Protein AF-A0A742EFK2-F1 (afdb_monomer_lite)

Secondary structure (DSSP, 8-state):
------TT--SSEEEEEE-S-HHHHHHHHHHHHTTPEEEEEETTEEEEEEE--PPPPTT--

Sequence (61 aa):
WLSRPSWYCINGEVLYYTKDGKADKIIESELKSKNGKILYNGAEGKIWLGPVIWSKPKWCN

pLDDT: mean 81.89, std 16.17, range [39.62, 95.75]

Radius of gyration: 12.06 Å; chains: 1; bounding box: 27×30×22 Å

Organism: Salmonella montevideo (NCBI:txid115981)

Foldseek 3Di:
DDPPPPLVCQDAKDKDWAADDPVSVVVVVQCVVQVWDWPDQDNRTTIIIGGDPDDDDPVND

Structure (mmCIF, N/CA/C/O backbone):
data_AF-A0A742EFK2-F1
#
_entry.id   AF-A0A742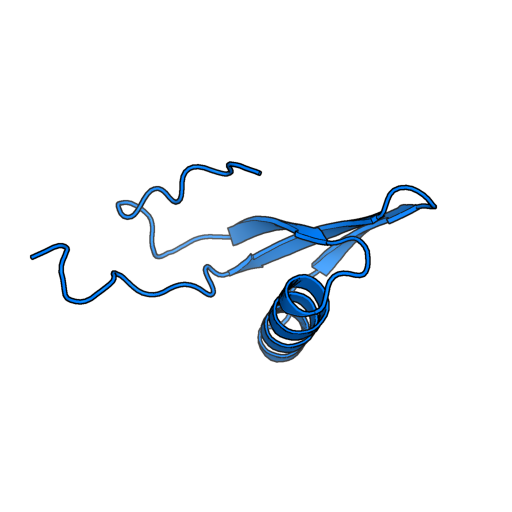EFK2-F1
#
loop_
_atom_site.group_PDB
_atom_site.id
_atom_site.type_symbol
_atom_site.label_atom_id
_atom_site.label_alt_id
_atom_site.label_comp_id
_atom_site.label_asym_id
_atom_site.label_entity_id
_atom_site.label_seq_id
_atom_site.pdbx_PDB_ins_code
_atom_site.Cartn_x
_atom_site.Cartn_y
_atom_site.Cartn_z
_atom_site.occupancy
_atom_site.B_iso_or_equiv
_atom_site.auth_seq_id
_atom_site.auth_comp_id
_atom_site.auth_asym_id
_atom_site.auth_atom_id
_atom_site.pdbx_PDB_model_num
ATOM 1 N N . TRP A 1 1 ? -6.260 3.577 -12.853 1.00 48.75 1 TRP A N 1
ATOM 2 C CA . TRP A 1 1 ? -6.470 3.941 -11.438 1.00 48.75 1 TRP A CA 1
ATOM 3 C C . TRP A 1 1 ? -7.946 4.180 -11.251 1.00 48.75 1 TRP A C 1
ATOM 5 O O . TRP A 1 1 ? -8.427 5.044 -11.960 1.00 48.75 1 TRP A O 1
ATOM 15 N N . LEU A 1 2 ? -8.647 3.402 -10.420 1.00 39.62 2 LEU A N 1
ATOM 16 C CA . LEU A 1 2 ? -9.981 3.715 -9.875 1.00 39.62 2 LEU A CA 1
ATOM 17 C C . LEU A 1 2 ? -10.485 2.491 -9.088 1.00 39.62 2 LEU A C 1
ATOM 19 O O . LEU A 1 2 ? -11.375 1.774 -9.529 1.00 39.62 2 LEU A O 1
ATOM 23 N N . SER A 1 3 ? -9.970 2.262 -7.880 1.00 44.88 3 SER A N 1
ATOM 24 C CA . SER A 1 3 ? -10.925 1.883 -6.838 1.00 44.88 3 SER A CA 1
ATOM 25 C C . SER A 1 3 ? -11.723 3.160 -6.609 1.00 44.88 3 SER A C 1
ATOM 27 O O . SER A 1 3 ? -11.144 4.133 -6.128 1.00 44.88 3 SER A O 1
ATOM 29 N N . ARG A 1 4 ? -12.991 3.242 -7.041 1.00 51.38 4 ARG A N 1
ATOM 30 C CA . ARG A 1 4 ? -13.851 4.346 -6.588 1.00 51.38 4 ARG A CA 1
ATOM 31 C C . ARG A 1 4 ? -13.798 4.280 -5.067 1.00 51.38 4 ARG A C 1
ATOM 33 O O . ARG A 1 4 ? -14.277 3.281 -4.531 1.00 51.38 4 ARG A O 1
ATOM 40 N N . PRO A 1 5 ? -13.206 5.264 -4.372 1.00 54.19 5 PRO A N 1
ATOM 41 C CA . PRO A 1 5 ? -13.321 5.283 -2.936 1.00 54.19 5 PRO A CA 1
ATOM 42 C C . PRO A 1 5 ? -14.811 5.450 -2.673 1.00 54.19 5 PRO A C 1
ATOM 44 O O . PRO A 1 5 ? -15.391 6.496 -2.977 1.00 54.19 5 PRO A O 1
ATOM 47 N N . SER A 1 6 ? -15.482 4.399 -2.205 1.00 52.69 6 SER A N 1
ATOM 48 C CA . SER A 1 6 ? -16.795 4.592 -1.625 1.00 52.69 6 SER A CA 1
ATOM 49 C C . SER A 1 6 ? -16.541 5.412 -0.370 1.00 52.69 6 SER A C 1
ATOM 51 O O . SER A 1 6 ? -16.221 4.863 0.680 1.00 52.69 6 SER A O 1
ATOM 53 N N . TRP A 1 7 ? -16.680 6.735 -0.475 1.00 55.50 7 TRP A N 1
ATOM 54 C CA . TRP A 1 7 ? -16.707 7.652 0.672 1.00 55.50 7 TRP A CA 1
ATOM 55 C C . TRP A 1 7 ? -17.724 7.211 1.735 1.00 55.50 7 TRP A C 1
ATOM 57 O O . TRP A 1 7 ? -17.669 7.650 2.875 1.00 55.50 7 TRP A O 1
ATOM 67 N N . TYR A 1 8 ? -18.640 6.329 1.335 1.00 53.28 8 TYR A N 1
ATOM 68 C CA . TYR A 1 8 ? -19.657 5.690 2.146 1.00 53.28 8 TYR A CA 1
ATOM 69 C C . TYR A 1 8 ? -19.123 4.628 3.127 1.00 53.28 8 TYR A C 1
ATOM 71 O O . TYR A 1 8 ? -19.704 4.449 4.190 1.00 53.28 8 TYR A O 1
ATOM 79 N N . CYS A 1 9 ? -18.003 3.959 2.825 1.00 55.22 9 CYS A N 1
ATOM 80 C CA . CYS A 1 9 ? -17.398 2.946 3.697 1.00 55.22 9 CYS A CA 1
ATOM 81 C C . CYS A 1 9 ? -15.971 3.357 4.073 1.00 55.22 9 CYS A C 1
ATOM 83 O O . CYS A 1 9 ? -14.996 2.847 3.530 1.00 55.22 9 CYS A O 1
ATOM 85 N N . ILE A 1 10 ? -15.859 4.300 5.014 1.00 64.38 10 ILE A N 1
ATOM 86 C CA . ILE A 1 10 ? -14.574 4.678 5.629 1.00 64.38 10 ILE A CA 1
ATOM 87 C C . ILE A 1 10 ? -14.010 3.567 6.533 1.00 64.38 10 ILE A C 1
ATOM 89 O O . ILE A 1 10 ? -12.814 3.529 6.805 1.00 64.38 10 ILE A O 1
ATOM 93 N N . ASN A 1 11 ? -14.872 2.642 6.960 1.00 66.31 11 ASN A N 1
ATOM 94 C CA . ASN A 1 11 ? -14.525 1.511 7.806 1.00 66.31 11 ASN A CA 1
ATOM 95 C C . ASN A 1 11 ? -14.400 0.257 6.935 1.00 66.31 11 ASN A C 1
ATOM 97 O O . ASN A 1 11 ? -15.403 -0.382 6.620 1.00 66.31 11 ASN A O 1
ATOM 101 N N . GLY A 1 12 ? -13.178 -0.067 6.515 1.00 77.00 12 GLY A N 1
ATOM 102 C CA . GLY A 1 12 ? -12.896 -1.271 5.740 1.00 77.00 12 GLY A CA 1
ATOM 103 C C . GLY A 1 12 ? -11.495 -1.290 5.137 1.00 77.00 12 GLY A C 1
ATOM 104 O O . GLY A 1 12 ? -10.791 -0.276 5.117 1.00 77.00 12 GLY A O 1
ATOM 105 N N . GLU A 1 13 ? -11.108 -2.463 4.643 1.00 85.12 13 GLU A N 1
ATOM 106 C CA . GLU A 1 13 ? -9.905 -2.631 3.835 1.00 85.12 13 GLU A CA 1
ATOM 107 C C . GLU A 1 13 ? -10.219 -2.405 2.353 1.00 85.12 13 GLU A C 1
ATOM 109 O O . GLU A 1 13 ? -11.295 -2.743 1.858 1.00 85.12 13 GLU A O 1
ATOM 114 N N . VAL A 1 14 ? -9.260 -1.837 1.632 1.00 87.06 14 VAL A N 1
ATOM 115 C CA . VAL A 1 14 ? -9.337 -1.558 0.199 1.00 87.06 14 VAL A CA 1
ATOM 116 C C . VAL A 1 14 ? -8.051 -2.006 -0.485 1.00 87.06 14 VAL A C 1
ATOM 118 O O . VAL A 1 14 ? -7.005 -2.168 0.151 1.00 87.06 14 VAL A O 1
ATOM 121 N N . LEU A 1 15 ? -8.143 -2.220 -1.797 1.00 90.31 15 LEU A N 1
ATOM 122 C CA . LEU A 1 15 ? -7.010 -2.638 -2.610 1.00 90.31 15 LEU A CA 1
ATOM 123 C C . LEU A 1 15 ? -6.273 -1.434 -3.192 1.00 90.31 15 LEU A C 1
ATOM 125 O O . LEU A 1 15 ? -6.885 -0.558 -3.804 1.00 90.31 15 LEU A O 1
ATOM 129 N N . TYR A 1 16 ? -4.949 -1.445 -3.068 1.00 90.50 16 TYR A N 1
ATOM 130 C CA . TYR A 1 16 ? -4.061 -0.465 -3.681 1.00 90.50 16 TYR A CA 1
ATOM 131 C C . TYR A 1 16 ? -3.147 -1.158 -4.673 1.00 90.50 16 TYR A C 1
ATOM 133 O O . TYR A 1 16 ? -2.588 -2.210 -4.378 1.00 90.50 16 TYR A O 1
ATOM 141 N N . TYR A 1 17 ? -2.954 -0.539 -5.828 1.00 93.62 17 TYR A N 1
ATOM 142 C CA . TYR A 1 17 ? -1.932 -0.948 -6.777 1.00 93.62 17 TYR A CA 1
ATOM 143 C C . TYR A 1 17 ? -0.819 0.095 -6.771 1.00 93.62 17 TYR A C 1
ATOM 145 O O . TYR A 1 17 ? -1.083 1.273 -7.016 1.00 93.62 17 TYR A O 1
ATOM 153 N N . THR A 1 18 ? 0.406 -0.337 -6.485 1.00 93.62 18 THR A N 1
ATOM 154 C CA . THR A 1 18 ? 1.604 0.509 -6.508 1.00 93.62 18 THR A CA 1
ATOM 155 C C . THR A 1 18 ? 2.588 -0.044 -7.523 1.00 93.62 18 THR A C 1
ATOM 157 O O . THR A 1 18 ? 2.676 -1.257 -7.701 1.00 93.62 18 THR A O 1
ATOM 160 N N . LYS A 1 19 ? 3.323 0.822 -8.221 1.00 91.62 19 LYS A N 1
ATOM 161 C CA . LYS A 1 19 ? 4.388 0.388 -9.125 1.00 91.62 19 LYS A CA 1
ATOM 162 C C . LYS A 1 19 ? 5.727 0.938 -8.661 1.00 91.62 19 LYS A C 1
ATOM 164 O O . LYS A 1 19 ? 6.449 0.224 -7.986 1.00 91.62 19 LYS A O 1
ATOM 169 N N . ASP A 1 20 ? 6.020 2.195 -8.981 1.00 89.75 20 ASP A N 1
ATOM 170 C CA . ASP A 1 20 ? 7.267 2.875 -8.582 1.00 89.75 20 ASP A CA 1
ATOM 171 C C . ASP A 1 20 ? 7.177 4.414 -8.696 1.00 89.75 20 ASP A C 1
ATOM 173 O O . ASP A 1 20 ? 8.180 5.134 -8.744 1.00 89.75 20 ASP A O 1
ATOM 177 N N . GLY A 1 21 ? 5.959 4.961 -8.734 1.00 91.44 21 GLY A N 1
ATOM 178 C CA . GLY A 1 21 ? 5.735 6.403 -8.776 1.00 91.44 21 GLY A CA 1
ATOM 179 C C . GLY A 1 21 ? 6.106 7.110 -7.467 1.00 91.44 21 GLY A C 1
ATOM 180 O O . GLY A 1 21 ? 6.111 6.525 -6.385 1.00 91.44 21 GLY A O 1
ATOM 181 N N . LYS A 1 22 ? 6.356 8.427 -7.527 1.00 92.12 22 LYS A N 1
ATOM 182 C CA . LYS A 1 22 ? 6.553 9.245 -6.310 1.00 92.12 22 LYS A CA 1
ATOM 183 C C . LYS A 1 22 ? 5.349 9.155 -5.361 1.00 92.12 22 LYS A C 1
ATOM 185 O O . LYS A 1 22 ? 5.539 9.046 -4.156 1.00 92.12 22 LYS A O 1
ATOM 190 N N . ALA A 1 23 ? 4.133 9.168 -5.912 1.00 89.19 23 ALA A N 1
ATOM 191 C CA . ALA A 1 23 ? 2.900 8.987 -5.146 1.00 89.19 23 ALA A CA 1
ATOM 192 C C . ALA A 1 23 ? 2.804 7.575 -4.548 1.00 89.19 23 ALA A C 1
ATOM 194 O O . ALA A 1 23 ? 2.456 7.429 -3.381 1.00 89.19 23 ALA A O 1
ATOM 195 N N . ASP A 1 24 ? 3.196 6.555 -5.312 1.00 92.06 24 ASP A N 1
ATOM 196 C CA . ASP A 1 24 ? 3.194 5.161 -4.866 1.00 92.06 24 ASP A CA 1
ATOM 197 C C . ASP A 1 24 ? 4.069 4.971 -3.627 1.00 92.06 24 ASP A C 1
ATOM 199 O O . ASP A 1 24 ? 3.653 4.311 -2.685 1.00 92.06 24 ASP A O 1
ATOM 203 N N . LYS A 1 25 ? 5.243 5.611 -3.571 1.00 93.62 25 LYS A N 1
ATOM 204 C CA . LYS A 1 25 ? 6.127 5.548 -2.394 1.00 93.62 25 LYS A CA 1
ATOM 205 C C . LYS A 1 25 ? 5.477 6.120 -1.133 1.00 93.62 25 LYS A C 1
ATOM 207 O O . LYS A 1 25 ? 5.673 5.574 -0.049 1.00 93.62 25 LYS A O 1
ATOM 212 N N . ILE A 1 26 ? 4.698 7.195 -1.272 1.00 93.12 26 ILE A N 1
ATOM 213 C CA . ILE A 1 26 ? 3.940 7.788 -0.161 1.00 93.12 26 ILE A CA 1
ATOM 214 C C . ILE A 1 26 ? 2.844 6.812 0.285 1.00 93.12 26 ILE A C 1
ATOM 216 O O . ILE A 1 26 ?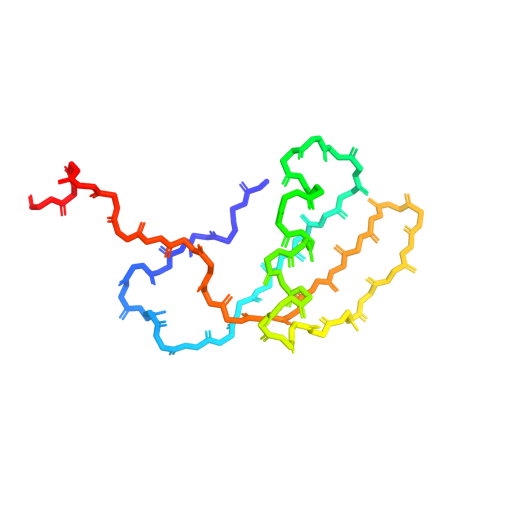 2.730 6.519 1.472 1.00 93.12 26 ILE A O 1
ATOM 220 N N . ILE A 1 27 ? 2.102 6.245 -0.671 1.00 91.62 27 ILE A N 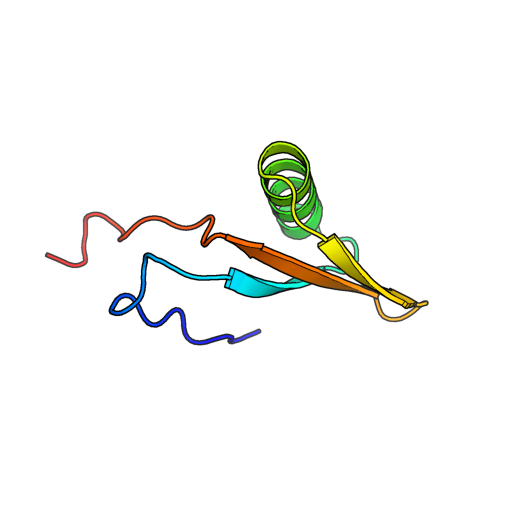1
ATOM 221 C CA . ILE A 1 27 ? 1.051 5.251 -0.413 1.00 91.62 27 ILE A CA 1
ATOM 222 C C . ILE A 1 27 ? 1.628 4.008 0.281 1.00 91.62 27 ILE A C 1
ATOM 224 O O . ILE A 1 27 ? 1.096 3.582 1.299 1.00 91.62 27 ILE A O 1
ATOM 228 N N . GLU A 1 28 ? 2.739 3.447 -0.204 1.00 93.62 28 GLU A N 1
ATOM 229 C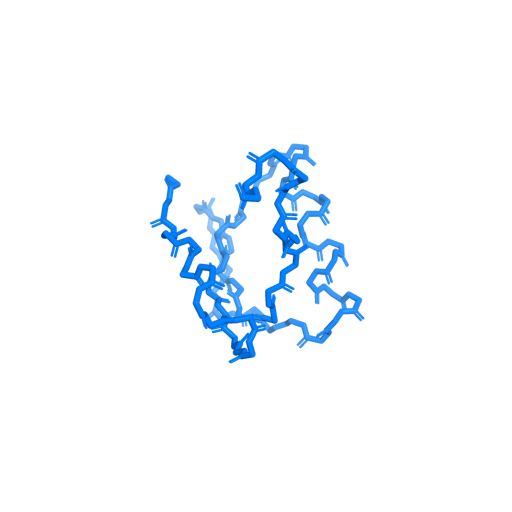 CA . GLU A 1 28 ? 3.391 2.287 0.417 1.00 93.62 28 GLU A CA 1
ATOM 230 C C . GLU A 1 28 ? 3.847 2.576 1.852 1.00 93.62 28 GLU A C 1
ATOM 232 O O . GLU A 1 28 ? 3.754 1.700 2.710 1.00 93.62 28 GLU A O 1
ATOM 237 N N . SER A 1 29 ? 4.334 3.790 2.131 1.00 94.44 29 SER A N 1
ATOM 238 C CA . SER A 1 29 ? 4.728 4.197 3.484 1.00 94.44 29 SER A CA 1
ATOM 239 C C . SER A 1 29 ? 3.529 4.248 4.434 1.00 94.44 29 SER A C 1
ATOM 241 O O . SER A 1 29 ? 3.601 3.717 5.542 1.00 94.44 29 SER A O 1
ATOM 243 N N . GLU A 1 30 ? 2.418 4.839 3.992 1.00 93.38 30 GLU A N 1
ATOM 244 C CA . GLU A 1 30 ? 1.168 4.899 4.762 1.00 93.38 30 GLU A CA 1
ATOM 245 C C . GLU A 1 30 ? 0.551 3.515 4.982 1.00 93.38 30 GLU A C 1
ATOM 247 O O . GLU A 1 30 ? 0.049 3.207 6.060 1.00 93.38 30 GLU A O 1
ATOM 252 N N . LEU A 1 31 ? 0.611 2.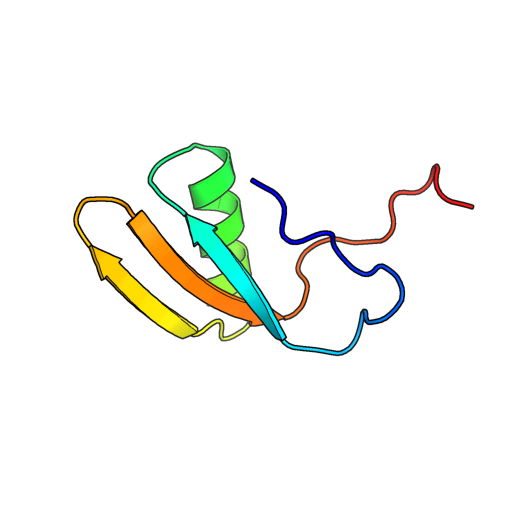639 3.978 1.00 93.06 31 LEU A N 1
ATOM 253 C CA . LEU A 1 31 ? 0.116 1.273 4.117 1.00 93.06 31 LEU A CA 1
ATOM 254 C C . LEU A 1 31 ? 0.960 0.479 5.111 1.00 93.06 31 LEU A C 1
ATOM 256 O O . LEU A 1 31 ? 0.401 -0.180 5.982 1.00 93.06 31 LEU A O 1
ATOM 260 N N . LYS A 1 32 ? 2.291 0.587 5.051 1.00 94.44 32 LYS A N 1
ATOM 261 C CA . LYS A 1 32 ? 3.186 -0.066 6.019 1.00 94.44 32 LYS A CA 1
ATOM 262 C C . LYS A 1 32 ? 2.944 0.412 7.450 1.00 94.44 32 LYS A C 1
ATOM 264 O O . LYS A 1 32 ? 2.921 -0.417 8.353 1.00 94.44 32 LYS A O 1
ATOM 269 N N . SER A 1 33 ? 2.735 1.714 7.664 1.00 95.12 33 SER A N 1
ATOM 270 C CA . SER A 1 33 ? 2.485 2.264 9.007 1.00 95.12 33 SER A CA 1
ATOM 271 C C . SER A 1 33 ? 1.138 1.828 9.599 1.00 95.12 33 SER A C 1
ATOM 273 O O . SER A 1 33 ? 0.957 1.875 10.814 1.00 95.12 33 SER A O 1
ATOM 275 N N . LYS A 1 34 ? 0.206 1.368 8.756 1.00 91.62 34 LYS A N 1
ATOM 276 C CA . LYS A 1 34 ? -1.150 0.941 9.129 1.00 91.62 34 LYS A CA 1
ATOM 277 C C . LYS A 1 34 ? -1.384 -0.568 8.975 1.00 91.62 34 LYS A C 1
ATOM 279 O O . LYS A 1 34 ? -2.528 -0.986 8.817 1.00 91.62 34 LYS A O 1
ATOM 284 N N . ASN A 1 35 ? -0.327 -1.383 9.021 1.00 92.75 35 ASN A N 1
ATOM 285 C CA . ASN A 1 35 ? -0.391 -2.846 8.879 1.00 92.75 35 ASN A CA 1
ATOM 286 C C . ASN A 1 35 ? -1.033 -3.339 7.565 1.00 92.75 35 ASN A C 1
ATOM 288 O O . ASN A 1 35 ? -1.660 -4.397 7.527 1.00 92.75 35 ASN A O 1
ATOM 292 N N . GLY A 1 36 ? -0.858 -2.599 6.471 1.00 92.00 36 GLY A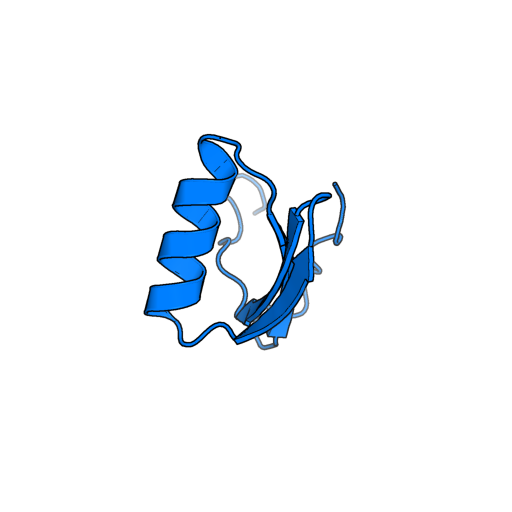 N 1
ATOM 293 C CA . GLY A 1 36 ? -1.243 -3.045 5.136 1.00 92.00 36 GLY A CA 1
ATOM 294 C C . GLY A 1 36 ? -0.470 -4.297 4.709 1.00 92.00 36 GLY A C 1
ATOM 295 O O . GLY A 1 36 ? 0.735 -4.421 4.935 1.00 92.00 36 GLY A O 1
ATOM 296 N N . LYS A 1 37 ? -1.166 -5.227 4.058 1.00 95.44 37 LYS A N 1
ATOM 297 C CA . LYS A 1 37 ? -0.652 -6.516 3.597 1.00 95.44 37 LYS A CA 1
ATOM 298 C C . LYS A 1 37 ? -0.400 -6.493 2.096 1.00 95.44 37 LYS A C 1
ATOM 300 O O . LYS A 1 37 ? -1.268 -6.105 1.323 1.00 95.44 37 LYS A O 1
ATOM 305 N N . ILE A 1 38 ? 0.752 -6.991 1.662 1.00 95.75 38 ILE A N 1
ATOM 306 C CA . ILE A 1 38 ? 1.013 -7.235 0.240 1.00 95.75 38 ILE A CA 1
ATOM 307 C C . ILE A 1 38 ? 0.331 -8.550 -0.154 1.00 95.75 38 ILE A C 1
ATOM 309 O O . ILE A 1 38 ? 0.629 -9.601 0.411 1.00 95.75 38 ILE A O 1
ATOM 313 N N . LEU A 1 39 ? -0.593 -8.488 -1.112 1.00 95.00 39 LEU A N 1
ATOM 314 C CA . LEU A 1 39 ? -1.244 -9.658 -1.709 1.00 95.00 39 LEU A CA 1
ATOM 315 C C . LEU A 1 39 ? -0.526 -10.132 -2.975 1.00 95.00 39 LEU A C 1
ATOM 317 O O . LEU A 1 39 ? -0.584 -11.312 -3.306 1.00 95.00 39 LEU A O 1
ATOM 321 N N . TYR A 1 40 ? 0.146 -9.218 -3.678 1.00 95.00 40 TYR A N 1
ATOM 322 C CA . TYR A 1 40 ? 0.883 -9.510 -4.903 1.00 95.00 40 TYR A CA 1
ATOM 323 C C . TYR A 1 40 ? 2.120 -8.621 -5.030 1.00 95.00 40 TYR A C 1
ATOM 325 O O . TYR A 1 40 ? 2.064 -7.445 -4.672 1.00 95.00 40 TYR A O 1
ATOM 333 N N . ASN A 1 41 ? 3.213 -9.166 -5.566 1.00 95.75 41 ASN A N 1
ATOM 334 C CA . ASN A 1 41 ? 4.453 -8.447 -5.853 1.00 95.75 41 ASN A CA 1
ATOM 335 C C . ASN A 1 41 ? 5.103 -9.032 -7.117 1.00 95.75 41 ASN A C 1
ATOM 337 O O . ASN A 1 41 ? 5.687 -10.113 -7.058 1.00 95.75 41 ASN A O 1
ATOM 341 N N . GLY A 1 42 ? 4.979 -8.329 -8.242 1.00 94.69 42 GLY A N 1
ATOM 342 C CA . GLY A 1 42 ? 5.494 -8.746 -9.547 1.00 94.69 42 GLY A CA 1
ATOM 343 C C . GLY A 1 42 ? 6.167 -7.601 -10.302 1.00 94.69 42 GLY A C 1
ATOM 344 O O . GLY A 1 42 ? 6.221 -6.467 -9.826 1.00 94.69 42 GLY A O 1
ATOM 345 N N . ALA A 1 43 ? 6.666 -7.887 -11.507 1.00 92.62 43 ALA A N 1
ATOM 346 C CA . ALA A 1 43 ? 7.360 -6.903 -12.347 1.00 92.62 43 ALA A CA 1
ATOM 347 C C . ALA A 1 43 ? 6.457 -5.721 -12.755 1.00 92.62 43 ALA A C 1
ATOM 349 O O . ALA A 1 43 ? 6.912 -4.596 -12.966 1.00 92.62 43 ALA A O 1
ATOM 350 N N . GLU A 1 44 ? 5.154 -5.962 -12.853 1.00 90.50 44 GLU A N 1
ATOM 351 C CA . GLU A 1 44 ? 4.145 -4.958 -13.144 1.00 90.50 44 GLU A CA 1
ATOM 352 C C . GLU A 1 44 ? 3.807 -4.070 -11.944 1.00 90.50 44 GLU A C 1
ATOM 354 O O . GLU A 1 44 ? 3.280 -2.985 -12.169 1.00 90.50 44 GLU A O 1
ATOM 359 N N . GLY A 1 45 ? 4.111 -4.472 -10.707 1.00 93.38 45 GLY A N 1
ATOM 360 C CA . GLY A 1 45 ? 3.809 -3.719 -9.489 1.00 93.38 45 GLY A CA 1
ATOM 361 C C . GLY A 1 45 ? 3.352 -4.604 -8.326 1.00 93.38 45 GLY A C 1
ATOM 362 O O . GLY A 1 45 ? 3.432 -5.833 -8.369 1.00 93.38 45 GLY A O 1
ATOM 363 N N . LYS A 1 46 ? 2.848 -3.965 -7.271 1.00 95.12 46 LYS A N 1
ATOM 364 C CA . LYS A 1 46 ? 2.357 -4.600 -6.048 1.00 95.12 46 LYS A CA 1
ATOM 365 C C . LYS A 1 46 ? 0.869 -4.349 -5.870 1.00 95.12 46 LYS A C 1
ATOM 367 O O . LYS A 1 46 ? 0.382 -3.254 -6.148 1.00 95.12 46 LYS A O 1
ATOM 372 N N . ILE A 1 47 ? 0.166 -5.345 -5.339 1.00 94.25 47 ILE A N 1
ATOM 373 C CA . ILE A 1 47 ? -1.200 -5.185 -4.835 1.00 94.25 47 ILE A CA 1
ATOM 374 C C . ILE A 1 47 ? -1.150 -5.255 -3.317 1.00 94.25 47 ILE A C 1
ATOM 376 O O . ILE A 1 47 ? -0.647 -6.226 -2.751 1.00 94.25 47 ILE A O 1
ATOM 380 N N . TRP A 1 48 ? -1.705 -4.240 -2.672 1.00 93.94 48 TRP A N 1
ATOM 381 C CA . TRP A 1 48 ? -1.830 -4.143 -1.228 1.00 93.94 48 TRP A CA 1
ATOM 382 C C . TRP A 1 48 ? -3.288 -4.227 -0.811 1.00 93.94 48 TRP A C 1
ATOM 384 O O . TRP A 1 48 ? -4.157 -3.707 -1.503 1.00 93.94 48 TRP A O 1
ATOM 394 N N . LEU A 1 49 ? -3.527 -4.808 0.354 1.00 92.06 49 LEU A N 1
ATOM 395 C CA . LEU A 1 49 ? -4.762 -4.724 1.112 1.00 92.06 49 LEU A CA 1
ATOM 396 C C . LEU A 1 49 ? -4.476 -3.911 2.371 1.00 92.06 49 LEU A C 1
ATOM 398 O O . LEU A 1 49 ? -3.526 -4.211 3.090 1.00 92.06 49 LEU A O 1
ATOM 402 N N . GLY A 1 50 ? -5.252 -2.872 2.637 1.00 90.88 50 GLY A N 1
ATOM 403 C CA . GLY A 1 50 ? -5.069 -2.079 3.847 1.00 90.88 50 GLY A CA 1
ATOM 404 C C . GLY A 1 50 ? -6.230 -1.132 4.091 1.00 90.88 50 GLY A C 1
ATOM 405 O O . GLY A 1 50 ? -7.124 -1.034 3.249 1.00 90.88 50 GLY A O 1
ATOM 406 N N . PRO A 1 51 ? -6.240 -0.419 5.224 1.00 88.94 51 PRO A N 1
ATOM 407 C CA . PRO A 1 51 ? -7.316 0.508 5.538 1.00 88.94 51 PRO A CA 1
ATOM 408 C C . PRO A 1 51 ? -7.351 1.669 4.544 1.00 88.94 51 PRO A C 1
ATOM 410 O O . PRO A 1 51 ? -6.377 1.945 3.842 1.00 88.94 51 PRO A O 1
ATOM 413 N N . VAL A 1 52 ? -8.468 2.389 4.512 1.00 86.38 52 VAL A N 1
ATOM 414 C CA . VAL A 1 52 ? -8.591 3.657 3.784 1.00 86.38 52 VAL A CA 1
ATOM 415 C C . VAL A 1 52 ? -7.544 4.667 4.290 1.00 86.38 52 VAL A C 1
ATOM 417 O O . VAL A 1 52 ? -7.533 5.019 5.468 1.00 86.38 52 VAL A O 1
ATOM 420 N N . ILE A 1 53 ? -6.664 5.145 3.399 1.00 84.62 53 ILE A N 1
ATOM 421 C CA . ILE A 1 53 ? -5.616 6.142 3.720 1.00 84.62 53 ILE A CA 1
ATOM 422 C C . ILE A 1 53 ? -5.966 7.568 3.270 1.00 84.62 53 ILE A C 1
ATOM 424 O O . ILE A 1 53 ? -5.233 8.510 3.559 1.00 84.62 53 ILE A O 1
ATOM 428 N N . TRP A 1 54 ? -7.075 7.741 2.549 1.00 79.69 54 TRP A N 1
ATOM 429 C CA . TRP A 1 54 ? -7.562 9.045 2.106 1.00 79.69 54 TRP A CA 1
ATOM 430 C C . TRP A 1 54 ? -8.668 9.558 3.031 1.00 79.69 54 TRP A C 1
ATOM 432 O O . TRP A 1 54 ? -9.504 8.804 3.522 1.00 79.69 54 TRP A O 1
ATOM 442 N N . SER A 1 55 ? -8.708 10.870 3.240 1.00 73.38 55 SER A N 1
ATOM 443 C CA . SER A 1 55 ? -9.781 11.536 3.976 1.00 73.38 55 SER A CA 1
ATOM 444 C C . SER A 1 55 ? -10.756 12.211 3.019 1.00 73.38 55 SER A C 1
ATOM 446 O O . SER A 1 55 ? -10.400 12.558 1.890 1.00 73.38 55 SER A O 1
ATOM 448 N N . LYS A 1 56 ? -12.008 12.390 3.469 1.00 68.56 56 LYS A N 1
ATOM 449 C CA . LYS A 1 56 ? -13.010 13.170 2.736 1.00 68.56 56 LYS A CA 1
ATOM 450 C C . LYS A 1 56 ? -12.434 14.571 2.490 1.00 68.56 56 LYS A C 1
ATOM 452 O O . LYS A 1 56 ? -12.144 15.278 3.457 1.00 68.56 56 LYS A O 1
ATOM 457 N N . PRO A 1 57 ? -12.229 14.986 1.233 1.00 67.31 57 PRO A N 1
ATOM 458 C CA . PRO A 1 57 ? -11.623 16.276 0.972 1.00 67.31 57 PRO A CA 1
ATOM 459 C C . PRO A 1 57 ? -12.596 17.400 1.354 1.00 67.31 57 PRO A C 1
ATOM 461 O O . PRO A 1 57 ? -13.807 17.274 1.171 1.00 67.31 57 PRO A O 1
ATOM 464 N N . LYS A 1 58 ? -12.061 18.508 1.888 1.00 71.69 58 LYS A N 1
ATOM 465 C CA . LYS A 1 58 ? -12.842 19.596 2.518 1.00 71.69 58 LYS A CA 1
ATOM 466 C C . LYS A 1 58 ? -13.925 20.206 1.617 1.00 71.69 58 LYS A C 1
ATOM 468 O O . LYS A 1 58 ? -14.922 20.702 2.118 1.00 71.69 58 LYS A O 1
ATOM 473 N N . TRP A 1 59 ? -13.733 20.158 0.302 1.00 73.81 59 TRP A N 1
ATOM 474 C CA . TRP A 1 59 ? -14.673 20.647 -0.714 1.00 73.81 59 TRP A CA 1
ATOM 475 C C . TRP A 1 59 ? -15.894 19.742 -0.960 1.00 73.81 59 TRP A C 1
ATOM 477 O O . TRP A 1 59 ? -16.733 20.064 -1.788 1.00 73.81 59 TRP A O 1
ATOM 487 N N . CYS A 1 60 ? -15.987 18.594 -0.285 1.00 61.97 60 CYS A N 1
ATOM 488 C CA . CYS A 1 60 ? -17.043 17.602 -0.482 1.00 61.97 60 CYS A CA 1
ATOM 489 C C . CYS A 1 60 ? -18.135 17.730 0.600 1.00 61.97 60 CYS A C 1
ATOM 491 O O . CYS A 1 60 ? -18.697 16.722 1.018 1.00 61.97 60 CYS A O 1
ATOM 493 N N . ASN A 1 61 ? -18.380 18.937 1.119 1.00 56.16 61 ASN A N 1
ATOM 494 C CA . ASN A 1 61 ? -19.422 19.190 2.122 1.00 56.16 61 ASN A CA 1
ATOM 495 C C . ASN A 1 61 ? -20.810 19.254 1.496 1.00 56.16 61 ASN A C 1
ATOM 497 O O . ASN A 1 61 ? -20.961 19.992 0.500 1.00 56.16 61 ASN A O 1
#